Protein AF-A0A8R7R602-F1 (afdb_monomer)

Structure (mmCIF, N/CA/C/O backbone):
data_AF-A0A8R7R602-F1
#
_entry.id   AF-A0A8R7R602-F1
#
loop_
_atom_site.group_PDB
_atom_site.id
_atom_site.type_symbol
_atom_site.label_atom_id
_atom_site.label_alt_id
_atom_site.label_comp_id
_atom_site.label_asym_id
_atom_site.label_entity_id
_atom_site.label_seq_id
_atom_site.pdbx_PDB_ins_code
_atom_site.Cartn_x
_atom_site.Cartn_y
_atom_site.Cartn_z
_atom_site.occupancy
_atom_site.B_iso_or_equiv
_atom_site.auth_seq_id
_atom_site.auth_comp_id
_atom_site.auth_asym_id
_atom_site.auth_atom_id
_atom_site.pdbx_PDB_model_num
ATOM 1 N N . MET A 1 1 ? -20.256 4.634 14.018 1.00 42.00 1 MET A N 1
ATOM 2 C CA . MET A 1 1 ? -18.988 5.311 14.354 1.00 42.00 1 MET A CA 1
ATOM 3 C C . MET A 1 1 ? -18.480 5.964 13.076 1.00 42.00 1 MET A C 1
ATOM 5 O O . MET A 1 1 ? -18.057 5.253 12.177 1.00 42.00 1 MET A O 1
ATOM 9 N N . GLN A 1 2 ? -18.691 7.272 12.913 1.00 45.50 2 GLN A N 1
ATOM 10 C CA . GLN A 1 2 ? -18.385 7.977 11.662 1.00 45.50 2 GLN A CA 1
ATOM 11 C C . GLN A 1 2 ? -16.869 8.135 11.510 1.00 45.50 2 GLN A C 1
ATOM 13 O O . GLN A 1 2 ? -16.213 8.740 12.356 1.00 45.50 2 GLN A O 1
ATOM 18 N N . LEU A 1 3 ? -16.322 7.547 10.446 1.00 48.34 3 LEU A N 1
ATOM 19 C CA . LEU A 1 3 ? -14.985 7.848 9.957 1.00 48.34 3 LEU A CA 1
ATOM 20 C C . LEU A 1 3 ? -15.040 9.259 9.359 1.00 48.34 3 LEU A C 1
ATOM 22 O O . LEU A 1 3 ? -15.849 9.502 8.466 1.00 48.34 3 LEU A O 1
ATOM 26 N N . THR A 1 4 ? -14.254 10.194 9.886 1.00 49.72 4 THR A N 1
ATOM 27 C CA . THR A 1 4 ? -14.343 11.604 9.477 1.00 49.72 4 THR A CA 1
ATOM 28 C C . THR A 1 4 ? -13.625 11.881 8.158 1.00 49.72 4 THR A C 1
ATOM 30 O O . THR A 1 4 ? -14.085 12.724 7.400 1.00 49.72 4 THR A O 1
ATOM 33 N N . GLU A 1 5 ? -12.554 11.144 7.840 1.00 49.84 5 GLU A N 1
ATOM 34 C CA . GLU A 1 5 ? -11.850 11.280 6.561 1.00 49.84 5 GLU A CA 1
ATOM 35 C C . GLU A 1 5 ? -10.909 10.088 6.323 1.00 49.84 5 GLU A C 1
ATOM 37 O O . GLU A 1 5 ? -10.166 9.706 7.230 1.00 49.84 5 GLU A O 1
ATOM 42 N N . LEU A 1 6 ? -10.937 9.508 5.117 1.00 54.12 6 LEU A N 1
ATOM 43 C CA . LEU A 1 6 ? -9.894 8.615 4.605 1.00 54.12 6 LEU A CA 1
ATOM 44 C C . LEU A 1 6 ? -9.305 9.280 3.363 1.00 54.12 6 LEU A C 1
ATOM 46 O O . LEU A 1 6 ? -9.940 9.299 2.310 1.00 54.12 6 LEU A O 1
ATOM 50 N N . GLN A 1 7 ? -8.098 9.823 3.485 1.00 55.62 7 GLN A N 1
ATOM 51 C CA . GLN A 1 7 ? -7.361 10.359 2.343 1.00 55.62 7 GLN A CA 1
ATOM 52 C C . GLN A 1 7 ? -6.401 9.281 1.838 1.00 55.62 7 GLN A C 1
ATOM 54 O O . GLN A 1 7 ? -5.546 8.805 2.591 1.00 55.62 7 GLN A O 1
ATOM 59 N N . MET A 1 8 ? -6.557 8.888 0.571 1.00 55.22 8 MET A N 1
ATOM 60 C CA . MET A 1 8 ? -5.595 8.043 -0.132 1.00 55.22 8 MET A CA 1
ATOM 61 C C . MET A 1 8 ? -4.789 8.904 -1.094 1.00 55.22 8 MET A C 1
ATOM 63 O O . MET A 1 8 ? -5.298 9.332 -2.128 1.00 55.22 8 MET A O 1
ATOM 67 N N . ALA A 1 9 ? -3.526 9.154 -0.762 1.00 53.44 9 ALA A N 1
ATOM 68 C CA . ALA A 1 9 ? -2.608 9.813 -1.677 1.00 53.44 9 ALA A CA 1
ATOM 69 C C . ALA A 1 9 ? -1.922 8.753 -2.543 1.00 53.44 9 ALA A C 1
ATOM 71 O O . ALA A 1 9 ? -1.312 7.819 -2.020 1.00 53.44 9 ALA A O 1
ATOM 72 N N . LEU A 1 10 ? -2.024 8.905 -3.863 1.00 49.81 10 LEU A N 1
ATOM 73 C CA . LEU A 1 10 ? -1.139 8.240 -4.809 1.00 49.81 10 LEU A CA 1
ATOM 74 C C . LEU A 1 10 ? -0.056 9.245 -5.200 1.00 49.81 10 LEU A C 1
ATOM 76 O O . LEU A 1 10 ? -0.334 10.220 -5.898 1.00 49.81 10 LEU A O 1
ATOM 80 N N . VAL A 1 11 ? 1.182 9.008 -4.774 1.00 45.38 11 VAL A N 1
ATOM 81 C CA . VAL A 1 11 ? 2.326 9.765 -5.293 1.00 45.38 11 VAL A CA 1
ATOM 82 C C . VAL A 1 11 ? 2.814 9.038 -6.541 1.00 45.38 11 VAL A C 1
ATOM 84 O O . VAL A 1 11 ? 3.453 7.993 -6.450 1.00 45.38 11 VAL A O 1
ATOM 87 N N . PHE A 1 12 ? 2.463 9.561 -7.716 1.00 35.84 12 PHE A N 1
ATOM 88 C CA . PHE A 1 12 ? 2.902 9.025 -9.003 1.00 35.84 12 PHE A CA 1
ATOM 89 C C . PHE A 1 12 ? 3.669 10.097 -9.769 1.00 35.84 12 PHE A C 1
ATOM 91 O O . PHE A 1 12 ? 3.152 11.183 -10.027 1.00 35.84 12 PHE A O 1
ATOM 98 N N . LYS A 1 13 ? 4.906 9.790 -10.158 1.00 36.12 13 LYS A N 1
ATOM 99 C CA . LYS A 1 13 ? 5.670 10.600 -11.106 1.00 36.12 13 LYS A CA 1
ATOM 100 C C . LYS A 1 13 ? 5.906 9.752 -12.343 1.00 36.12 13 LYS A C 1
ATOM 102 O O . LYS A 1 13 ? 6.799 8.912 -12.345 1.00 36.12 13 LYS A O 1
ATOM 107 N N . ALA A 1 14 ? 5.106 9.957 -13.383 1.00 41.69 14 ALA A N 1
ATOM 108 C CA . ALA A 1 14 ? 5.404 9.375 -14.682 1.00 41.69 14 ALA A CA 1
ATOM 109 C C . ALA A 1 14 ? 5.020 10.305 -15.829 1.00 41.69 14 ALA A C 1
ATOM 111 O O . ALA A 1 14 ? 3.982 10.962 -15.800 1.00 41.69 14 ALA A O 1
ATOM 112 N N . HIS A 1 15 ? 5.875 10.315 -16.845 1.00 37.19 15 HIS A N 1
ATOM 113 C CA . HIS A 1 15 ? 5.635 10.925 -18.144 1.00 37.19 15 HIS A CA 1
ATOM 114 C C . HIS A 1 15 ? 5.452 9.786 -19.149 1.00 37.19 15 HIS A C 1
ATOM 116 O O . HIS A 1 15 ? 6.331 8.935 -19.257 1.00 37.19 15 HIS A O 1
ATOM 122 N N . PHE A 1 16 ? 4.338 9.764 -19.880 1.00 43.41 16 PHE A N 1
ATOM 123 C CA . PHE A 1 16 ? 4.082 8.774 -20.929 1.00 43.41 16 PHE A CA 1
ATOM 124 C C . PHE A 1 16 ? 3.621 9.465 -22.216 1.00 43.41 16 PHE A C 1
ATOM 126 O O . PHE A 1 16 ? 2.744 10.326 -22.170 1.00 43.41 16 PHE A O 1
ATOM 133 N N . SER A 1 17 ? 4.204 9.076 -23.356 1.00 38.06 17 SER A N 1
ATOM 134 C CA . SER A 1 17 ? 3.675 9.360 -24.696 1.00 38.06 17 SER A CA 1
ATOM 135 C C . SER A 1 17 ? 2.984 8.103 -25.249 1.00 38.06 17 SER A C 1
ATOM 137 O O . SER A 1 17 ? 3.329 6.973 -24.909 1.00 38.06 17 SER A O 1
ATOM 139 N N . SER A 1 18 ? 1.912 8.302 -26.009 1.00 40.19 18 SER A N 1
ATOM 140 C CA . SER A 1 18 ? 0.814 7.348 -26.208 1.00 40.19 18 SER A CA 1
ATOM 141 C C . SER A 1 18 ? 1.037 6.279 -27.290 1.00 40.19 18 SER A C 1
ATOM 143 O O . SER A 1 18 ? 1.344 6.621 -28.430 1.00 40.19 18 SER A O 1
ATOM 145 N N . SER A 1 19 ? 0.719 5.013 -26.973 1.00 40.88 19 SER A N 1
ATOM 146 C CA . SER A 1 19 ? 0.116 3.997 -27.870 1.00 40.88 19 SER A CA 1
ATOM 147 C C . SER A 1 19 ? -0.451 2.826 -27.040 1.00 40.88 19 SER A C 1
ATOM 149 O O . SER A 1 19 ? 0.282 2.139 -26.334 1.00 40.88 19 SER A O 1
ATOM 151 N N . PHE A 1 20 ? -1.769 2.605 -27.103 1.00 50.44 20 PHE A N 1
ATOM 152 C CA . PHE A 1 20 ? -2.576 1.910 -26.077 1.00 50.44 20 PHE A CA 1
ATOM 153 C C . PHE A 1 20 ? -2.318 0.393 -25.907 1.00 50.44 20 PHE A C 1
ATOM 155 O O . PHE A 1 20 ? -2.596 -0.151 -24.846 1.00 50.44 20 PHE A O 1
ATOM 162 N N . PHE A 1 21 ? -1.753 -0.293 -26.909 1.00 53.69 21 PHE A N 1
ATOM 163 C CA . PHE A 1 21 ? -1.470 -1.743 -26.852 1.00 53.69 21 PHE A CA 1
ATOM 164 C C . PHE A 1 21 ? -0.002 -2.089 -26.555 1.00 53.69 21 PHE A C 1
ATOM 166 O O . PHE A 1 21 ? 0.324 -3.242 -26.294 1.00 53.69 21 PHE A O 1
ATOM 173 N N . SER A 1 22 ? 0.877 -1.085 -26.551 1.00 62.84 22 SER A N 1
ATOM 174 C CA . SER A 1 22 ? 2.302 -1.209 -26.219 1.00 62.84 22 SER A CA 1
ATOM 175 C C . SER A 1 22 ? 2.684 -0.256 -25.079 1.00 62.84 22 SER A C 1
ATOM 177 O O . SER A 1 22 ? 3.826 0.188 -24.993 1.00 62.84 22 SER A O 1
ATOM 179 N N . ALA A 1 23 ? 1.729 0.081 -24.209 1.00 74.06 23 ALA A N 1
ATOM 180 C CA . ALA A 1 23 ? 1.924 1.055 -23.133 1.00 74.06 23 ALA A CA 1
ATOM 181 C C . ALA A 1 23 ? 2.855 0.556 -22.009 1.00 74.06 23 ALA A C 1
ATOM 183 O O . ALA A 1 23 ? 3.247 1.331 -21.138 1.00 74.06 23 ALA A O 1
ATOM 184 N N . GLY A 1 24 ? 3.208 -0.731 -22.040 1.00 83.62 24 GLY A N 1
ATOM 185 C CA . GLY A 1 24 ? 3.969 -1.396 -20.997 1.00 83.62 24 GLY A CA 1
ATOM 186 C C . GLY A 1 24 ? 3.104 -1.831 -19.815 1.00 83.62 24 GLY A C 1
ATOM 187 O O . GLY A 1 24 ? 1.892 -1.617 -19.790 1.00 83.62 24 GLY A O 1
ATOM 188 N N . SER A 1 25 ? 3.725 -2.488 -18.841 1.00 87.06 25 SER A N 1
ATOM 189 C CA . SER A 1 25 ? 3.057 -2.943 -17.620 1.00 87.06 25 SER A CA 1
ATOM 190 C C . SER A 1 25 ? 3.847 -2.550 -16.375 1.00 87.06 25 SER A C 1
ATOM 192 O O . SER A 1 25 ? 5.073 -2.430 -16.394 1.00 87.06 25 SER A O 1
ATOM 194 N N . ILE A 1 26 ? 3.117 -2.325 -15.282 1.00 91.94 26 ILE A N 1
ATOM 195 C CA . ILE A 1 26 ? 3.688 -2.111 -13.955 1.00 91.94 26 ILE A CA 1
ATOM 196 C C . ILE A 1 26 ? 3.033 -3.108 -13.003 1.00 91.94 26 ILE A C 1
ATOM 198 O O . ILE A 1 26 ? 1.843 -3.013 -12.706 1.00 91.94 26 ILE A O 1
ATOM 202 N N . GLY A 1 27 ? 3.810 -4.064 -12.512 1.00 91.19 27 GLY A N 1
ATOM 203 C CA . GLY A 1 27 ? 3.392 -5.004 -11.486 1.00 91.19 27 GLY A CA 1
ATOM 204 C C . GLY A 1 27 ? 3.655 -4.465 -10.084 1.00 91.19 27 GLY A C 1
ATOM 205 O O . GLY A 1 27 ? 4.755 -4.010 -9.744 1.00 91.19 27 GLY A O 1
ATOM 206 N N . ARG A 1 28 ? 2.624 -4.572 -9.248 1.00 91.62 28 ARG A N 1
ATOM 207 C CA . ARG A 1 28 ? 2.681 -4.317 -7.810 1.00 91.62 28 ARG A CA 1
ATOM 208 C C . ARG A 1 28 ? 2.959 -5.630 -7.079 1.00 91.62 28 ARG A C 1
ATOM 210 O O . ARG A 1 28 ? 2.362 -6.656 -7.395 1.00 91.62 28 ARG A O 1
ATOM 217 N N . SER A 1 29 ? 3.867 -5.600 -6.112 1.00 91.69 29 SER A N 1
ATOM 218 C CA . SER A 1 29 ? 4.122 -6.727 -5.215 1.00 91.69 29 SER A CA 1
ATOM 219 C C . SER A 1 29 ? 2.905 -6.983 -4.321 1.00 91.69 29 SER A C 1
ATOM 221 O O . SER A 1 29 ? 2.195 -6.043 -3.956 1.00 91.69 29 SER A O 1
ATOM 223 N N . TYR A 1 30 ? 2.710 -8.229 -3.877 1.00 92.19 30 TYR A N 1
ATOM 224 C CA . TYR A 1 30 ? 1.712 -8.565 -2.849 1.00 92.19 30 TYR A CA 1
ATOM 225 C C . TYR A 1 30 ? 1.940 -7.788 -1.539 1.00 92.19 30 TYR A C 1
ATOM 227 O O . TYR A 1 30 ? 1.013 -7.590 -0.760 1.00 92.19 30 TYR A O 1
ATOM 235 N N . ARG A 1 31 ? 3.171 -7.300 -1.324 1.00 93.69 31 ARG A N 1
ATOM 236 C CA . ARG A 1 31 ? 3.558 -6.440 -0.198 1.00 93.69 31 ARG A CA 1
ATOM 237 C C . ARG A 1 31 ? 3.186 -4.970 -0.381 1.00 93.69 31 ARG A C 1
ATOM 239 O O . ARG A 1 31 ? 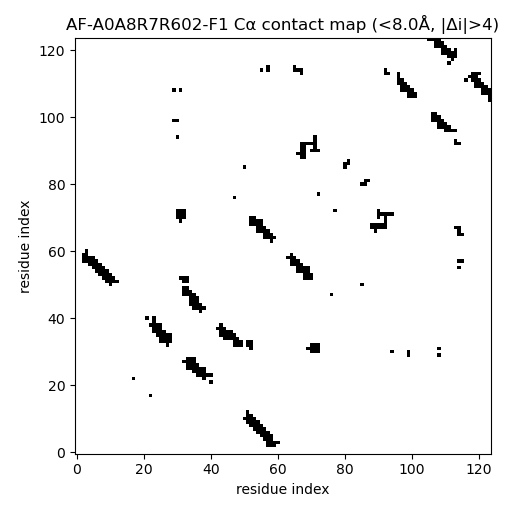3.438 -4.189 0.522 1.00 93.69 31 ARG A O 1
ATOM 246 N N . GLY A 1 32 ? 2.620 -4.575 -1.520 1.00 92.06 32 GLY A N 1
ATOM 247 C CA . GLY A 1 32 ? 2.030 -3.251 -1.721 1.00 92.06 32 GLY A CA 1
ATOM 248 C C . GLY A 1 32 ? 2.892 -2.207 -2.441 1.00 92.06 32 GLY A C 1
ATOM 249 O O . GLY A 1 32 ? 2.337 -1.182 -2.830 1.00 92.06 32 GLY A O 1
ATOM 250 N N . TYR A 1 33 ? 4.179 -2.455 -2.699 1.00 92.12 33 TYR A N 1
ATOM 251 C CA . TYR A 1 33 ? 5.046 -1.554 -3.479 1.00 92.12 33 TYR A CA 1
ATOM 252 C C . TYR A 1 33 ? 5.133 -1.954 -4.964 1.00 92.12 33 TYR A C 1
ATOM 254 O O . TYR A 1 33 ? 4.969 -3.122 -5.318 1.00 92.12 33 TYR A O 1
ATOM 262 N N . PHE A 1 34 ? 5.408 -0.989 -5.845 1.00 92.38 34 PHE A N 1
ATOM 263 C CA . PHE A 1 34 ? 5.605 -1.226 -7.283 1.00 92.38 34 PHE A CA 1
ATOM 264 C C . PHE A 1 34 ? 7.032 -1.715 -7.554 1.00 92.38 34 PHE A C 1
ATOM 266 O O . PHE A 1 34 ? 7.983 -1.102 -7.064 1.00 92.38 34 PHE A O 1
ATOM 273 N N . GLN A 1 35 ? 7.182 -2.811 -8.307 1.00 92.19 35 GLN A N 1
ATOM 274 C CA . GLN A 1 35 ? 8.482 -3.466 -8.512 1.00 92.19 35 GLN A CA 1
ATOM 275 C C . GLN A 1 35 ? 8.726 -3.975 -9.934 1.00 92.19 35 GLN A C 1
ATOM 277 O O . GLN A 1 35 ? 9.871 -3.972 -10.363 1.00 92.19 35 GLN A O 1
ATOM 282 N N . HIS A 1 36 ? 7.696 -4.416 -10.657 1.00 92.00 36 HIS A N 1
ATOM 283 C CA . HIS A 1 36 ? 7.874 -5.061 -11.961 1.00 92.00 36 HIS A CA 1
ATOM 284 C C . HIS A 1 36 ? 7.557 -4.080 -13.084 1.00 92.00 36 HIS A C 1
ATOM 286 O O . HIS A 1 36 ? 6.394 -3.922 -13.443 1.00 92.00 36 HIS A O 1
ATOM 292 N N . PHE A 1 37 ? 8.560 -3.403 -13.630 1.00 91.62 37 PHE A N 1
ATOM 293 C CA . PHE A 1 37 ? 8.369 -2.407 -14.680 1.00 91.62 37 PHE A CA 1
ATOM 294 C C . PHE A 1 37 ? 8.764 -2.996 -16.034 1.00 91.62 37 PHE A C 1
ATOM 296 O O . PHE A 1 37 ? 9.933 -3.270 -16.295 1.00 91.62 37 PHE A O 1
ATOM 303 N N . GLN A 1 38 ? 7.780 -3.160 -16.913 1.00 89.94 38 GLN A N 1
ATOM 304 C CA . GLN A 1 38 ? 7.966 -3.526 -18.316 1.00 89.94 38 GLN A CA 1
ATOM 305 C C . GLN A 1 38 ? 7.421 -2.392 -19.186 1.00 89.94 38 GLN A C 1
ATOM 307 O O . GLN A 1 38 ? 6.450 -2.551 -19.922 1.00 89.94 38 GLN A O 1
ATOM 312 N N . ILE A 1 39 ? 8.005 -1.206 -19.025 1.00 87.69 39 ILE A N 1
ATOM 313 C CA . ILE A 1 39 ? 7.573 0.009 -19.726 1.00 87.69 39 ILE A CA 1
ATOM 314 C C . ILE A 1 39 ? 8.098 0.039 -21.160 1.00 87.69 39 ILE A C 1
ATOM 316 O O . ILE A 1 39 ? 7.361 0.353 -22.092 1.00 87.69 39 ILE A O 1
ATOM 320 N N . PHE A 1 40 ? 9.367 -0.322 -21.340 1.00 83.50 40 PHE A N 1
ATOM 321 C CA . PHE A 1 40 ? 9.998 -0.376 -22.649 1.00 83.50 40 PHE A CA 1
ATOM 322 C C . PHE A 1 40 ? 10.007 -1.812 -23.183 1.00 83.50 40 PHE A C 1
ATOM 324 O O . PHE A 1 40 ? 10.316 -2.744 -22.435 1.00 83.50 40 PHE A O 1
ATOM 331 N N . PRO A 1 41 ? 9.721 -2.026 -24.479 1.00 81.19 41 PRO A N 1
ATOM 332 C CA . PRO A 1 41 ? 9.797 -3.351 -25.078 1.00 81.19 41 PRO A CA 1
ATOM 333 C C . PRO A 1 41 ? 11.168 -3.995 -24.849 1.00 81.19 41 PRO A C 1
ATOM 335 O O . PRO A 1 41 ? 12.199 -3.355 -25.052 1.00 81.19 41 PRO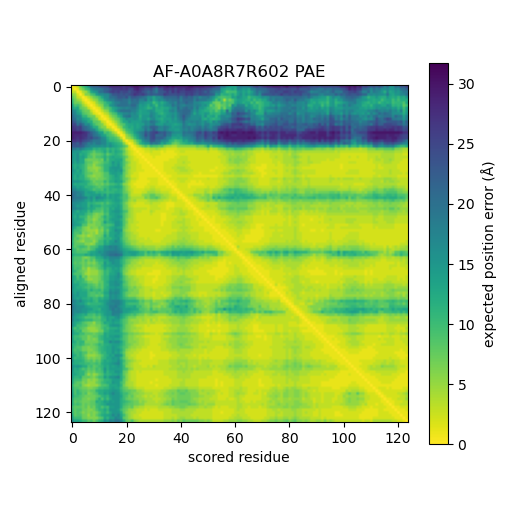 A O 1
ATOM 338 N N . ARG A 1 42 ? 11.172 -5.282 -24.481 1.00 82.56 42 ARG A N 1
ATOM 339 C CA . ARG A 1 42 ? 12.370 -6.097 -24.183 1.00 82.56 42 ARG A CA 1
ATOM 340 C C . ARG A 1 42 ? 13.153 -5.701 -22.925 1.00 82.56 42 ARG A C 1
ATOM 342 O O . ARG A 1 42 ? 14.124 -6.384 -22.616 1.00 82.56 42 ARG A O 1
ATOM 349 N N . MET A 1 43 ? 12.740 -4.668 -22.191 1.00 84.75 43 MET A N 1
ATOM 350 C CA . MET A 1 43 ? 13.328 -4.332 -20.894 1.00 84.75 43 MET A CA 1
ATOM 351 C C . MET A 1 43 ? 12.374 -4.722 -19.767 1.00 84.75 43 MET A C 1
ATOM 353 O O . MET A 1 43 ? 11.188 -4.396 -19.798 1.00 84.75 43 MET A O 1
ATOM 357 N N . PHE A 1 44 ? 12.910 -5.430 -18.779 1.00 88.50 44 PHE A N 1
ATOM 358 C CA . PHE A 1 44 ? 12.215 -5.784 -17.551 1.00 88.50 44 PHE A CA 1
ATOM 359 C C . PHE A 1 44 ? 13.069 -5.329 -16.372 1.00 88.50 44 PHE A C 1
ATOM 361 O O . PHE A 1 44 ? 14.197 -5.791 -16.201 1.00 88.50 44 PHE A O 1
ATOM 368 N N . GLU A 1 45 ? 12.535 -4.407 -15.581 1.00 91.00 45 GLU A N 1
ATOM 369 C CA . GLU A 1 45 ? 13.187 -3.893 -14.383 1.00 91.00 45 GLU A CA 1
ATOM 370 C C . GLU A 1 45 ? 12.440 -4.398 -13.147 1.00 91.00 45 GLU A C 1
ATOM 372 O O . GLU A 1 45 ? 11.270 -4.081 -12.947 1.00 91.00 45 GLU A O 1
ATOM 377 N N . GLU A 1 46 ? 13.127 -5.170 -12.302 1.00 89.56 46 GLU A N 1
ATOM 378 C CA . GLU A 1 46 ? 12.586 -5.740 -11.054 1.00 89.56 46 GLU A CA 1
ATOM 379 C C . GLU A 1 46 ? 12.951 -4.895 -9.817 1.00 89.56 46 GLU A C 1
ATOM 381 O O . GLU A 1 46 ? 13.043 -5.377 -8.682 1.00 89.56 46 GLU A O 1
ATOM 386 N N . LYS A 1 47 ? 13.234 -3.607 -10.018 1.00 89.25 47 LYS A N 1
ATOM 387 C CA . LYS A 1 47 ? 13.671 -2.733 -8.932 1.00 89.25 47 LYS A CA 1
ATOM 388 C C . LYS A 1 47 ? 12.464 -2.049 -8.284 1.00 89.25 47 LYS A C 1
ATOM 390 O O . LYS A 1 47 ? 11.725 -1.346 -8.973 1.00 89.25 47 LYS A O 1
ATOM 395 N N . PRO A 1 48 ? 12.271 -2.173 -6.958 1.00 90.06 48 PRO A N 1
ATOM 396 C CA . PRO A 1 48 ? 11.189 -1.477 -6.282 1.00 90.06 48 PRO A CA 1
ATOM 397 C C . PRO A 1 48 ? 11.396 0.041 -6.323 1.00 90.06 48 PRO A C 1
ATOM 399 O O . PRO A 1 48 ? 12.457 0.546 -5.947 1.00 90.06 48 PRO A O 1
ATOM 402 N N . ILE A 1 49 ? 10.359 0.775 -6.731 1.00 90.12 49 ILE A N 1
ATOM 403 C CA . ILE A 1 49 ? 10.324 2.242 -6.651 1.00 90.12 49 ILE A CA 1
ATOM 404 C C . ILE A 1 49 ? 9.511 2.617 -5.417 1.00 90.12 49 ILE A C 1
ATOM 406 O O . ILE A 1 49 ? 8.293 2.779 -5.474 1.00 90.12 49 ILE A O 1
ATOM 410 N N . LEU A 1 50 ? 10.195 2.741 -4.278 1.00 90.56 50 LEU A N 1
ATOM 411 C CA . LEU A 1 50 ? 9.536 2.975 -2.993 1.00 90.56 50 LEU A CA 1
ATOM 412 C C . LEU A 1 50 ? 8.833 4.330 -2.892 1.00 90.56 50 LEU A C 1
ATOM 414 O O . LEU A 1 50 ? 7.936 4.455 -2.075 1.00 90.56 50 LEU A O 1
ATOM 418 N N . ALA A 1 51 ? 9.165 5.312 -3.728 1.00 90.12 51 ALA A N 1
ATOM 419 C CA . ALA A 1 51 ? 8.437 6.580 -3.759 1.00 90.12 51 ALA A CA 1
ATOM 420 C C . ALA A 1 51 ? 7.001 6.442 -4.307 1.00 90.12 51 ALA A C 1
ATOM 422 O O . ALA A 1 51 ? 6.152 7.276 -4.005 1.00 90.12 51 ALA A O 1
ATOM 423 N N . ASN A 1 52 ? 6.713 5.388 -5.078 1.00 91.12 52 ASN A N 1
ATOM 424 C CA . ASN A 1 52 ? 5.376 5.130 -5.601 1.00 91.12 52 ASN A CA 1
ATOM 425 C C . ASN A 1 52 ? 4.601 4.317 -4.564 1.00 91.12 52 ASN A C 1
ATOM 427 O O . ASN A 1 52 ? 4.846 3.121 -4.413 1.00 91.12 52 ASN A O 1
ATOM 431 N N . GLN A 1 53 ? 3.684 4.950 -3.836 1.00 91.94 53 GLN A N 1
ATOM 432 C CA . GLN A 1 53 ? 2.889 4.284 -2.803 1.00 91.94 53 GLN A CA 1
ATOM 433 C C . GLN A 1 53 ? 1.462 4.807 -2.760 1.00 91.94 53 GLN A C 1
ATOM 435 O O . GLN A 1 53 ? 1.177 5.927 -3.185 1.00 91.94 53 GLN A O 1
ATOM 440 N N . PHE A 1 54 ? 0.602 3.986 -2.167 1.00 92.50 54 PHE A N 1
ATOM 441 C CA . PHE A 1 54 ? -0.617 4.457 -1.531 1.00 92.50 54 PHE A CA 1
ATOM 442 C C . PHE A 1 54 ? -0.350 4.646 -0.040 1.00 92.50 54 PHE A C 1
ATOM 444 O O . PHE A 1 54 ? 0.321 3.818 0.578 1.00 92.50 54 PHE A O 1
ATOM 451 N N . SER A 1 55 ? -0.909 5.694 0.550 1.00 92.50 55 SER A N 1
ATOM 452 C CA . SER A 1 55 ? -0.930 5.895 2.000 1.00 92.50 55 SER A CA 1
ATOM 453 C C . SER A 1 55 ? -2.356 6.102 2.479 1.00 92.50 55 SER A C 1
ATOM 455 O O . SER A 1 55 ? -3.164 6.671 1.750 1.00 92.50 55 SER A O 1
ATOM 457 N N . ALA A 1 56 ? -2.653 5.683 3.703 1.00 91.81 56 ALA A N 1
ATOM 458 C CA . ALA A 1 56 ? -3.915 5.975 4.364 1.00 91.81 56 ALA A CA 1
ATOM 459 C C . ALA A 1 56 ? -3.674 6.943 5.519 1.00 91.81 56 ALA A C 1
ATOM 461 O O . ALA A 1 56 ? -2.751 6.744 6.309 1.00 91.81 56 ALA A O 1
ATOM 462 N N . PHE A 1 57 ? -4.525 7.959 5.624 1.00 91.94 57 PHE A N 1
ATOM 463 C CA . PHE A 1 57 ? -4.652 8.795 6.810 1.00 91.94 57 PHE A CA 1
ATOM 464 C C . PHE A 1 57 ? -6.058 8.652 7.378 1.00 91.94 57 PHE A C 1
ATOM 466 O O . PHE A 1 57 ? -7.036 8.747 6.637 1.00 91.94 57 PHE A O 1
ATOM 473 N N . VAL A 1 58 ? -6.143 8.419 8.682 1.00 90.50 58 VAL A N 1
ATOM 474 C CA . VAL A 1 58 ? -7.388 8.206 9.417 1.00 90.50 58 VAL A CA 1
ATOM 475 C C . VAL A 1 58 ? -7.415 9.200 10.561 1.00 90.50 58 VAL A C 1
ATOM 477 O O . VAL A 1 58 ? -6.532 9.184 11.415 1.00 90.50 58 VAL A O 1
ATOM 480 N N . SER A 1 59 ? -8.439 10.046 10.597 1.00 91.50 59 SER A N 1
ATOM 481 C CA . SER A 1 59 ? -8.678 10.980 11.698 1.00 91.50 59 SER A CA 1
ATOM 482 C C . SER A 1 59 ? -9.957 10.606 12.435 1.00 91.50 59 SER A C 1
ATOM 484 O O . SER A 1 59 ? -10.985 10.345 11.800 1.00 91.50 59 SER A O 1
ATOM 486 N N . ARG A 1 60 ? -9.904 10.575 13.771 1.00 88.19 60 ARG A N 1
ATOM 487 C CA . ARG A 1 60 ?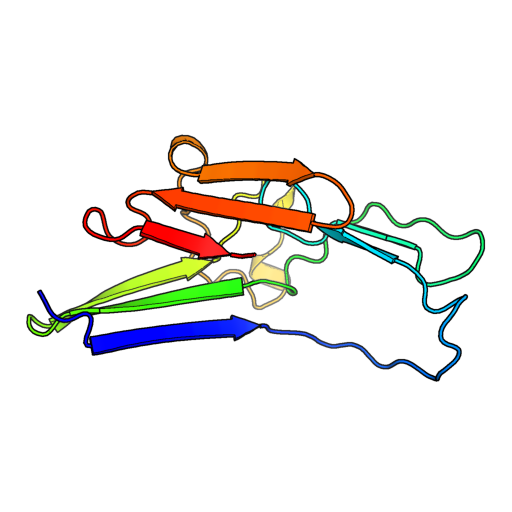 -11.047 10.303 14.648 1.00 88.19 60 ARG A CA 1
ATOM 488 C C . ARG A 1 60 ? -11.476 11.570 15.399 1.00 88.19 60 ARG A C 1
ATOM 490 O O . ARG A 1 60 ? -10.616 12.347 15.809 1.00 88.19 60 ARG A O 1
ATOM 497 N N . PRO A 1 61 ? -12.777 11.729 15.714 1.00 86.25 61 PRO A N 1
ATOM 498 C CA . PRO A 1 61 ? -13.288 12.891 16.454 1.00 86.25 61 PRO A CA 1
ATOM 499 C C . PRO A 1 61 ? -12.624 13.151 17.820 1.00 86.25 61 PRO A C 1
ATOM 501 O O . PRO A 1 61 ? -12.628 14.277 18.297 1.00 86.25 61 PRO A O 1
ATOM 504 N N . GLY A 1 62 ? -12.019 12.134 18.446 1.00 85.38 62 GLY A N 1
ATOM 505 C CA . GLY A 1 62 ? -11.281 12.257 19.712 1.00 85.38 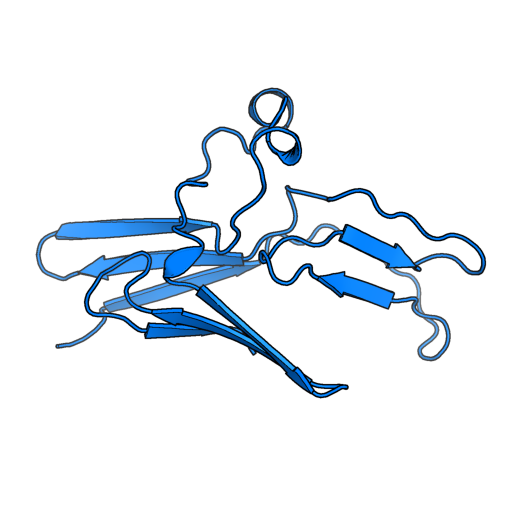62 GLY A CA 1
ATOM 506 C C . GLY A 1 62 ? -9.834 12.750 19.579 1.00 85.38 62 GLY A C 1
ATOM 507 O O . GLY A 1 62 ? -9.040 12.517 20.487 1.00 85.38 62 GLY A O 1
ATOM 508 N N . GLY A 1 63 ? -9.453 13.332 18.437 1.00 85.50 63 GLY A N 1
ATOM 509 C CA . GLY A 1 63 ? -8.107 13.862 18.179 1.00 85.50 63 GLY A CA 1
ATOM 510 C C . GLY A 1 63 ? -7.038 12.805 17.879 1.00 85.50 63 GLY A C 1
ATOM 511 O O . GLY A 1 63 ? -5.899 13.154 17.586 1.00 85.50 63 GLY A O 1
ATOM 512 N N . LYS A 1 64 ? -7.386 11.513 17.920 1.00 89.94 64 LYS A N 1
ATOM 513 C CA . LYS A 1 64 ? -6.494 10.433 17.486 1.00 89.94 64 LYS A CA 1
ATOM 514 C C . LYS A 1 64 ? -6.438 10.404 15.963 1.00 89.94 64 LYS A C 1
ATOM 516 O O . LYS A 1 64 ? -7.476 10.284 15.310 1.00 89.94 64 LYS A O 1
ATOM 521 N N . SER A 1 65 ? -5.233 10.464 15.419 1.00 91.50 65 SER A N 1
ATOM 522 C CA . SER A 1 65 ? -4.979 10.271 14.000 1.00 91.50 65 SER A CA 1
ATOM 523 C C . SER A 1 65 ? -3.927 9.194 13.779 1.00 91.50 65 SER A C 1
ATOM 525 O O . SER A 1 65 ? -3.038 8.981 14.604 1.00 91.50 65 SER A O 1
ATOM 527 N N . TYR A 1 66 ? -4.054 8.507 12.653 1.00 91.50 66 TYR A N 1
ATOM 528 C CA . TYR A 1 66 ? -3.148 7.457 12.225 1.00 91.50 66 TYR A CA 1
ATOM 529 C C . TYR A 1 66 ? -2.787 7.693 10.765 1.00 91.50 66 TYR A C 1
ATOM 531 O O . TYR A 1 66 ? -3.648 8.050 9.959 1.00 91.50 66 TYR A O 1
ATOM 539 N N . SER A 1 67 ? -1.528 7.476 10.410 1.00 91.31 67 SER A N 1
ATOM 540 C CA . SER A 1 67 ? -1.079 7.442 9.024 1.00 91.31 67 SER A CA 1
ATOM 541 C C . SER A 1 67 ? -0.264 6.185 8.800 1.00 91.31 67 SER A C 1
ATOM 543 O O . SER A 1 67 ? 0.418 5.728 9.705 1.00 91.31 67 SER A O 1
ATOM 545 N N . THR A 1 68 ? -0.340 5.600 7.611 1.00 93.44 68 THR A N 1
ATOM 546 C CA . THR A 1 68 ? 0.590 4.539 7.225 1.00 93.44 68 THR A CA 1
ATOM 547 C C . THR A 1 68 ? 0.725 4.470 5.716 1.00 93.44 68 THR A C 1
ATOM 549 O O . THR A 1 68 ? -0.221 4.755 4.971 1.00 93.44 68 THR A O 1
ATOM 552 N N . VAL A 1 69 ? 1.906 4.084 5.253 1.00 94.56 69 VAL A N 1
ATOM 553 C CA . VAL A 1 69 ? 2.116 3.651 3.879 1.00 94.56 69 VAL A CA 1
ATOM 554 C C . VAL A 1 69 ? 1.523 2.251 3.739 1.00 94.56 69 VAL A C 1
ATOM 556 O O . VAL A 1 69 ? 1.839 1.348 4.507 1.00 94.56 69 VAL A O 1
ATOM 559 N N . LEU A 1 70 ? 0.675 2.040 2.733 1.00 94.38 70 LEU A N 1
ATOM 560 C CA . LEU A 1 70 ? -0.020 0.774 2.479 1.00 94.38 70 LEU A CA 1
ATOM 561 C C . LEU A 1 70 ? 0.891 -0.252 1.778 1.00 94.38 70 LEU A C 1
ATOM 563 O O . LEU A 1 70 ? 0.541 -0.847 0.749 1.00 94.38 70 LEU A O 1
ATOM 567 N N . SER A 1 71 ? 2.082 -0.433 2.344 1.00 93.56 71 SER A N 1
ATOM 568 C CA . SER A 1 71 ? 3.148 -1.294 1.864 1.00 93.56 71 SER A CA 1
ATOM 569 C C . SER A 1 71 ? 3.992 -1.816 3.026 1.00 93.56 71 SER A C 1
ATOM 571 O O . SER A 1 71 ? 4.296 -1.072 3.954 1.00 93.56 71 SER A O 1
ATOM 573 N N . ALA A 1 72 ? 4.414 -3.080 2.951 1.00 94.19 72 ALA A N 1
ATOM 574 C CA . ALA A 1 72 ? 5.284 -3.731 3.934 1.00 94.19 72 ALA A CA 1
ATOM 575 C C . ALA A 1 72 ? 6.586 -4.253 3.281 1.00 94.19 72 ALA A C 1
ATOM 577 O O . ALA A 1 72 ? 6.764 -5.473 3.113 1.00 94.19 72 ALA A O 1
ATOM 578 N N . PRO A 1 73 ? 7.505 -3.358 2.855 1.00 92.88 73 PRO A N 1
ATOM 579 C CA . PRO A 1 73 ? 8.788 -3.761 2.293 1.00 92.88 73 PRO A CA 1
ATOM 580 C C . PRO A 1 73 ? 9.654 -4.473 3.335 1.00 92.88 73 PRO A C 1
ATOM 582 O O . PRO A 1 73 ? 9.579 -4.202 4.532 1.00 92.88 73 PRO A O 1
ATOM 585 N N . LYS A 1 74 ? 10.510 -5.384 2.874 1.00 91.62 74 LYS A N 1
ATOM 586 C CA . LYS A 1 74 ? 11.505 -6.023 3.739 1.00 91.62 74 LYS A CA 1
ATOM 587 C C . LYS A 1 74 ? 12.607 -5.024 4.128 1.00 91.62 74 LYS A C 1
ATOM 589 O O . LYS A 1 74 ? 12.842 -4.034 3.436 1.00 91.62 74 LYS A O 1
ATOM 594 N N . ALA A 1 75 ? 13.315 -5.308 5.222 1.00 88.75 75 ALA A N 1
ATOM 595 C CA . ALA A 1 75 ? 14.348 -4.421 5.764 1.00 88.75 75 ALA A CA 1
ATOM 596 C C . ALA A 1 75 ? 15.502 -4.133 4.783 1.00 88.75 75 ALA A C 1
ATOM 598 O O . ALA A 1 75 ? 16.075 -3.049 4.805 1.00 88.75 75 ALA A O 1
ATOM 599 N N . ASP A 1 76 ? 15.840 -5.083 3.910 1.00 89.25 76 ASP A N 1
ATOM 600 C CA . ASP A 1 76 ? 16.821 -4.914 2.836 1.00 89.25 76 ASP A CA 1
ATOM 601 C C . ASP A 1 76 ? 16.360 -3.909 1.774 1.00 89.25 76 ASP A C 1
ATOM 603 O O . ASP A 1 76 ? 17.164 -3.090 1.333 1.00 89.25 76 ASP A O 1
ATOM 607 N N . VAL A 1 77 ? 15.070 -3.919 1.428 1.00 87.88 77 VAL A N 1
ATOM 608 C CA . VAL A 1 77 ? 14.463 -2.983 0.470 1.00 87.88 77 VAL A CA 1
ATOM 609 C C . VAL A 1 77 ? 14.397 -1.561 1.042 1.00 87.88 77 VAL A C 1
ATOM 611 O O . VAL A 1 77 ? 14.541 -0.594 0.300 1.00 87.88 77 VAL A O 1
ATOM 614 N N . LEU A 1 78 ? 14.244 -1.422 2.363 1.00 88.62 78 LEU A N 1
ATOM 615 C CA . LEU A 1 78 ? 14.243 -0.127 3.058 1.00 88.62 78 LEU A CA 1
ATOM 616 C C . LEU A 1 78 ? 15.650 0.469 3.269 1.00 88.62 78 LEU A C 1
ATOM 618 O O . LEU A 1 78 ? 15.779 1.582 3.785 1.00 88.62 78 LEU A O 1
ATOM 622 N N . LYS A 1 79 ? 16.731 -0.221 2.882 1.00 87.50 79 LYS A N 1
ATOM 623 C CA . LYS A 1 79 ? 18.088 0.322 3.039 1.00 87.50 79 LYS A CA 1
ATOM 624 C C . LYS A 1 79 ? 18.260 1.588 2.197 1.00 87.50 79 LYS A C 1
ATOM 626 O O . LYS A 1 79 ? 18.191 1.555 0.973 1.00 87.50 79 LYS A O 1
ATOM 631 N N . GLY A 1 80 ? 18.555 2.703 2.864 1.00 79.31 80 GLY A N 1
ATOM 632 C CA . GLY A 1 80 ? 18.835 3.980 2.208 1.00 79.31 80 GLY A CA 1
ATOM 633 C C . GLY A 1 80 ? 17.605 4.827 1.875 1.00 79.31 80 GLY A C 1
ATOM 634 O O . GLY A 1 80 ? 17.768 5.831 1.180 1.00 79.31 80 GLY A O 1
ATOM 635 N N . ILE A 1 81 ? 16.412 4.491 2.388 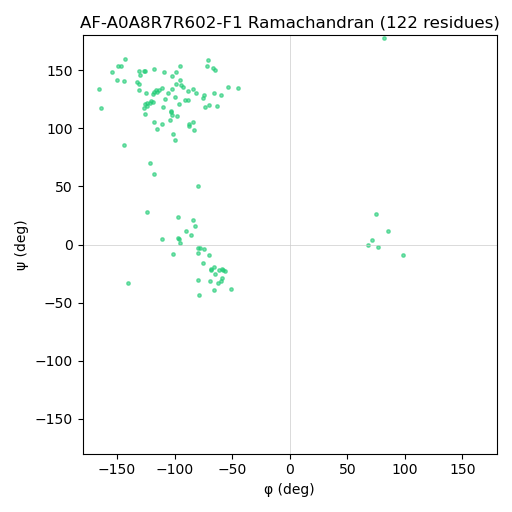1.00 85.38 81 ILE A N 1
ATOM 636 C CA . ILE A 1 81 ? 15.198 5.315 2.201 1.00 85.38 81 ILE A CA 1
ATOM 637 C C . ILE A 1 81 ? 15.359 6.741 2.739 1.00 85.38 81 ILE A C 1
ATOM 639 O O . ILE A 1 81 ? 14.778 7.676 2.187 1.00 85.38 81 ILE A O 1
ATOM 643 N N . ASP A 1 82 ? 16.201 6.925 3.759 1.00 81.00 82 ASP A N 1
ATOM 644 C CA . ASP A 1 82 ? 16.479 8.232 4.361 1.00 81.00 82 ASP A CA 1
ATOM 645 C C . ASP A 1 82 ? 17.122 9.189 3.355 1.00 81.00 82 ASP A C 1
ATOM 647 O O . ASP A 1 82 ? 16.836 10.384 3.345 1.00 81.00 82 ASP A O 1
ATOM 651 N N . LYS A 1 83 ? 17.933 8.654 2.432 1.00 77.44 83 LYS A N 1
ATOM 652 C CA . LYS A 1 83 ? 18.565 9.431 1.357 1.00 77.44 83 LYS A CA 1
ATOM 653 C C . LYS A 1 83 ? 17.585 9.798 0.239 1.00 77.44 83 LYS A C 1
ATOM 655 O O 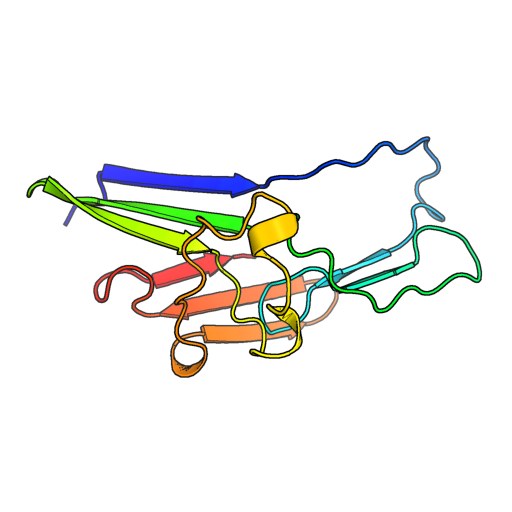. LYS A 1 83 ? 17.889 10.668 -0.568 1.00 77.44 83 LYS A O 1
ATOM 660 N N . ALA A 1 84 ? 16.432 9.133 0.177 1.00 77.38 84 ALA A N 1
ATOM 661 C CA . ALA A 1 84 ? 15.431 9.299 -0.874 1.00 77.38 84 ALA A CA 1
ATOM 662 C C . ALA A 1 84 ? 14.299 10.275 -0.496 1.00 77.38 84 ALA A C 1
ATOM 664 O O . ALA A 1 84 ? 13.343 10.413 -1.255 1.00 77.38 84 ALA A O 1
ATOM 665 N N . GLY A 1 85 ? 14.368 10.935 0.670 1.00 85.19 85 GLY A N 1
ATOM 666 C CA . GLY A 1 85 ? 13.351 11.900 1.119 1.00 85.19 85 GLY A CA 1
ATOM 667 C C . GLY A 1 85 ? 12.012 11.279 1.543 1.00 85.19 85 GLY A C 1
ATOM 668 O O . GLY A 1 85 ? 11.086 12.004 1.890 1.00 85.19 85 GLY A O 1
ATOM 669 N N . ILE A 1 86 ? 11.919 9.946 1.544 1.00 88.75 86 ILE A N 1
ATOM 670 C CA . ILE A 1 86 ? 10.736 9.166 1.947 1.00 88.75 86 ILE A CA 1
ATOM 671 C C . ILE A 1 86 ? 10.963 8.390 3.255 1.00 88.75 86 ILE A C 1
ATOM 673 O O . ILE A 1 86 ? 10.103 7.625 3.685 1.00 88.75 86 ILE A O 1
ATOM 677 N N . GLY A 1 87 ? 12.119 8.577 3.903 1.00 88.25 87 GLY A N 1
ATOM 678 C CA . GLY A 1 87 ? 12.440 7.942 5.187 1.00 88.25 87 GLY A CA 1
ATOM 679 C C . GLY A 1 87 ? 11.545 8.394 6.344 1.00 88.25 87 GLY A C 1
ATOM 680 O O . GLY A 1 87 ? 11.323 7.635 7.279 1.00 88.25 87 GLY A O 1
ATOM 681 N N . SER A 1 88 ? 10.965 9.596 6.255 1.00 90.81 88 SER A N 1
ATOM 682 C CA . SER A 1 88 ? 10.025 10.127 7.251 1.00 90.81 88 SER A CA 1
ATOM 683 C C . SER A 1 88 ? 8.600 9.580 7.124 1.00 90.81 88 SER A C 1
ATOM 685 O O . SER A 1 88 ? 7.762 9.882 7.973 1.00 90.81 88 SER A O 1
ATOM 687 N N . TRP A 1 89 ? 8.294 8.815 6.071 1.00 93.44 89 TRP A N 1
ATOM 688 C CA . TRP A 1 89 ? 6.972 8.211 5.898 1.00 93.44 89 TRP A CA 1
ATOM 689 C C . TRP A 1 89 ? 6.775 7.064 6.897 1.00 93.44 89 TRP A C 1
ATOM 691 O O . TRP A 1 89 ? 7.740 6.436 7.337 1.00 93.44 89 TRP A O 1
ATOM 701 N N . ASP A 1 90 ? 5.525 6.766 7.260 1.00 93.31 90 ASP A N 1
ATOM 702 C CA . ASP A 1 90 ? 5.254 5.664 8.185 1.00 93.31 90 ASP A CA 1
ATOM 703 C C . ASP A 1 90 ? 5.208 4.309 7.461 1.00 93.31 90 ASP A C 1
ATOM 705 O O . ASP A 1 90 ? 4.192 3.917 6.890 1.00 93.31 90 ASP A O 1
ATOM 709 N N . TRP A 1 91 ? 6.327 3.585 7.517 1.00 92.31 91 TRP A N 1
ATOM 710 C CA . TRP A 1 91 ? 6.514 2.250 6.939 1.00 92.31 91 TRP A CA 1
ATOM 711 C C . TRP A 1 91 ? 6.167 1.097 7.897 1.00 92.31 91 TRP A C 1
ATOM 713 O O . TRP A 1 91 ? 6.526 -0.050 7.631 1.00 92.31 91 TRP A O 1
ATOM 723 N N . LYS A 1 92 ? 5.514 1.364 9.037 1.00 89.50 92 LYS A N 1
ATOM 724 C CA . LYS A 1 92 ? 5.288 0.368 10.106 1.00 89.50 92 LYS A CA 1
ATOM 725 C C . LYS A 1 92 ? 4.064 -0.529 9.889 1.00 89.50 92 LYS A C 1
ATOM 727 O O . LYS A 1 92 ? 3.567 -1.125 10.847 1.00 89.50 92 LYS A O 1
ATOM 732 N N . LEU A 1 93 ? 3.592 -0.658 8.650 1.00 93.69 93 LEU A N 1
ATOM 733 C CA . LEU A 1 93 ? 2.463 -1.517 8.310 1.00 93.69 93 LEU A CA 1
ATOM 734 C C . LEU A 1 93 ? 2.750 -2.978 8.687 1.00 93.69 93 LEU A C 1
ATOM 736 O O . LEU A 1 93 ? 3.762 -3.566 8.292 1.00 93.69 93 LEU A O 1
ATOM 740 N N . ARG A 1 94 ? 1.829 -3.598 9.428 1.00 92.88 94 ARG A N 1
ATOM 741 C CA . ARG A 1 94 ? 1.977 -4.992 9.863 1.00 92.88 94 ARG A CA 1
ATOM 742 C C . ARG A 1 94 ? 1.513 -5.948 8.762 1.00 92.88 94 ARG A C 1
ATOM 744 O O . ARG A 1 94 ? 0.321 -6.169 8.584 1.00 92.88 94 ARG A O 1
ATOM 751 N N . GLU A 1 95 ? 2.464 -6.589 8.080 1.00 92.31 95 GLU A N 1
ATOM 752 C CA . GLU A 1 95 ? 2.196 -7.546 6.986 1.00 92.31 95 GLU A CA 1
ATOM 753 C C . GLU A 1 95 ? 1.186 -8.642 7.368 1.00 92.31 95 GLU A C 1
ATOM 755 O O . GLU A 1 95 ? 0.324 -8.983 6.568 1.00 92.31 95 GLU A O 1
ATOM 760 N N . LYS A 1 96 ? 1.233 -9.147 8.608 1.00 94.25 96 LYS A N 1
ATOM 761 C CA . LYS A 1 96 ? 0.308 -10.183 9.111 1.00 94.25 96 LYS A CA 1
ATOM 762 C C . LYS A 1 96 ? -1.178 -9.792 9.065 1.00 94.25 96 LYS A C 1
ATOM 764 O O . LYS A 1 96 ? -2.031 -10.670 9.105 1.00 94.25 96 LYS A O 1
ATOM 769 N N . ASN A 1 97 ? -1.468 -8.493 9.005 1.00 94.62 97 ASN A N 1
ATOM 770 C CA . ASN A 1 97 ? -2.816 -7.930 8.946 1.00 94.62 97 ASN A CA 1
ATOM 771 C C . ASN A 1 97 ? -3.243 -7.601 7.501 1.00 94.62 97 ASN A C 1
ATOM 773 O O . ASN A 1 97 ? -4.291 -6.998 7.273 1.00 94.62 97 ASN A O 1
ATOM 777 N N . CYS 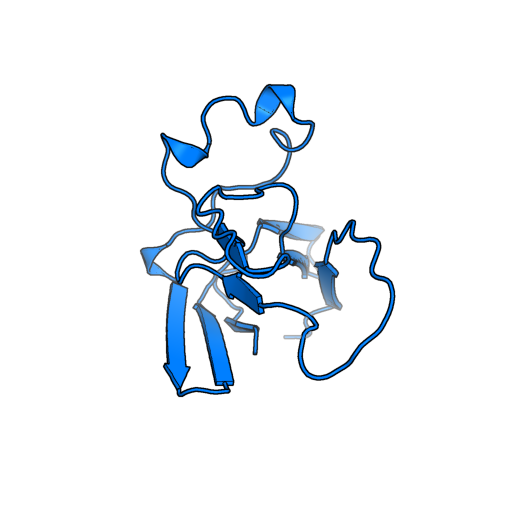A 1 98 ? -2.422 -7.969 6.514 1.00 95.31 98 CYS A N 1
ATOM 778 C CA . CYS A 1 98 ? -2.628 -7.657 5.108 1.00 95.31 98 CYS A CA 1
ATOM 779 C C . CYS A 1 98 ? -2.858 -8.944 4.313 1.00 95.31 98 CYS A C 1
ATOM 781 O O . CYS A 1 98 ? -2.081 -9.890 4.414 1.00 95.31 98 CYS A O 1
ATOM 783 N N . THR A 1 99 ? -3.896 -8.974 3.479 1.00 96.81 99 THR A N 1
ATOM 784 C CA . THR A 1 99 ? -4.161 -10.101 2.571 1.00 96.81 99 THR A CA 1
ATOM 785 C C . THR A 1 99 ? -4.243 -9.605 1.138 1.00 96.81 99 THR A C 1
ATOM 787 O O . THR A 1 99 ? -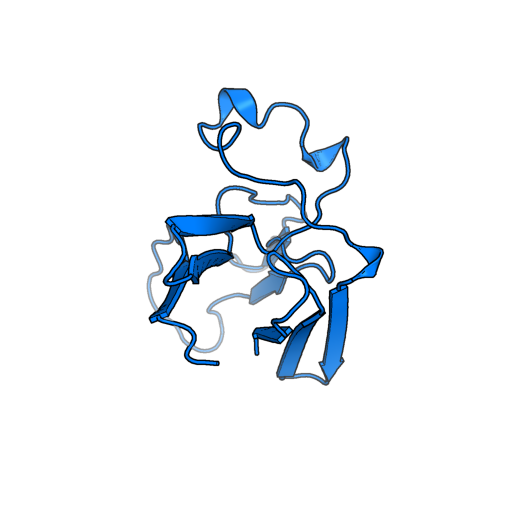5.070 -8.754 0.815 1.00 96.81 99 THR A O 1
ATOM 790 N N . TYR A 1 100 ? -3.382 -10.138 0.273 1.00 96.38 100 TYR A N 1
ATOM 791 C CA . TYR A 1 100 ? -3.406 -9.873 -1.162 1.00 96.38 100 TYR A CA 1
ATOM 792 C C . TYR A 1 100 ? -4.197 -10.955 -1.895 1.00 96.38 100 TYR A C 1
ATOM 794 O O . TYR A 1 100 ? -4.014 -12.148 -1.653 1.00 96.38 100 TYR A O 1
ATOM 802 N N . HIS A 1 101 ? -5.025 -10.532 -2.842 1.00 96.81 101 HIS A N 1
ATOM 803 C CA . HIS A 1 101 ? -5.776 -11.405 -3.729 1.00 96.81 101 HIS A CA 1
ATOM 804 C C . HIS A 1 101 ? -5.478 -11.038 -5.182 1.00 96.81 101 HIS A C 1
ATOM 806 O O . HIS A 1 101 ? -5.578 -9.873 -5.572 1.00 96.81 101 HIS A O 1
ATOM 812 N N . GLY A 1 102 ? -5.150 -12.042 -5.994 1.00 94.44 102 GLY A N 1
ATOM 813 C CA . GLY A 1 102 ? -4.919 -11.892 -7.428 1.00 94.44 102 GLY A CA 1
ATOM 814 C C . GLY A 1 102 ? -5.865 -12.780 -8.227 1.00 94.44 102 GLY A C 1
ATOM 815 O O . GLY A 1 102 ? -5.860 -13.996 -8.062 1.00 94.44 102 GLY A O 1
ATOM 816 N N . LEU A 1 103 ? -6.664 -12.170 -9.101 1.00 92.94 103 LEU A N 1
ATOM 817 C CA . LEU A 1 103 ? -7.497 -12.852 -10.089 1.00 92.94 103 LEU A CA 1
ATOM 818 C C . LEU A 1 103 ? -7.518 -12.007 -11.364 1.00 92.94 103 LEU A C 1
ATOM 820 O O . LEU A 1 103 ? -8.397 -11.157 -11.540 1.00 92.94 103 LEU A O 1
ATOM 824 N N . PHE A 1 104 ? -6.513 -12.216 -12.217 1.00 88.19 104 PHE A N 1
ATOM 825 C CA . PHE A 1 104 ? -6.278 -11.419 -13.422 1.00 88.19 104 PHE A CA 1
ATOM 826 C C . PHE A 1 104 ? -7.577 -11.173 -14.223 1.00 88.19 104 PHE A C 1
ATOM 828 O O . PHE A 1 104 ? -8.352 -12.112 -14.419 1.00 88.19 104 PHE A O 1
ATOM 835 N N . PRO A 1 105 ? -7.840 -9.930 -14.682 1.00 89.25 105 PRO A N 1
ATOM 836 C CA . PRO A 1 105 ? -6.992 -8.730 -14.601 1.00 89.25 105 PRO A CA 1
ATOM 837 C C . PRO A 1 105 ? -7.132 -7.944 -13.287 1.00 89.25 105 PRO A C 1
ATOM 839 O O . PRO A 1 105 ? -6.629 -6.831 -13.175 1.00 89.25 105 PRO A O 1
ATOM 842 N N . ARG A 1 106 ? -7.848 -8.487 -12.297 1.00 93.06 106 ARG A N 1
ATOM 843 C CA . ARG A 1 106 ? -8.132 -7.811 -11.030 1.00 93.06 106 ARG A CA 1
ATOM 844 C C . ARG A 1 106 ? -7.174 -8.268 -9.938 1.00 93.06 106 ARG A C 1
ATOM 846 O O . ARG A 1 106 ? -6.775 -9.428 -9.864 1.00 93.06 106 ARG A O 1
ATOM 853 N N . SER A 1 107 ? -6.877 -7.361 -9.028 1.00 93.88 107 SER A N 1
ATOM 854 C CA . SER A 1 107 ? -6.231 -7.679 -7.762 1.00 93.88 107 SER A CA 1
ATOM 855 C C . SER A 1 107 ? -6.748 -6.737 -6.698 1.00 93.88 107 SER A C 1
ATOM 857 O O . SER A 1 107 ? -7.165 -5.630 -7.024 1.00 93.88 107 SER A O 1
ATOM 859 N N . TRP A 1 108 ? -6.716 -7.157 -5.445 1.00 95.56 108 TRP A N 1
ATOM 860 C CA . TRP A 1 108 ? -7.010 -6.265 -4.337 1.00 95.56 108 TRP A CA 1
ATOM 861 C C . TRP A 1 108 ? -6.220 -6.664 -3.101 1.00 95.56 108 TRP A C 1
ATOM 863 O O . TRP A 1 108 ? -5.871 -7.830 -2.918 1.00 95.56 108 TRP A O 1
ATOM 873 N N . THR A 1 109 ? -5.960 -5.687 -2.242 1.00 96.00 109 THR A N 1
ATOM 874 C CA . THR A 1 109 ? -5.342 -5.901 -0.936 1.00 96.00 109 THR A CA 1
ATOM 875 C C . THR A 1 109 ? -6.307 -5.451 0.144 1.00 96.00 109 THR A C 1
ATOM 877 O O . THR A 1 109 ? -6.832 -4.337 0.086 1.00 96.00 109 THR A O 1
ATOM 880 N N . VAL A 1 110 ? -6.533 -6.319 1.124 1.00 96.44 110 VAL A N 1
ATOM 881 C CA . VAL A 1 110 ? -7.289 -6.017 2.339 1.00 96.44 110 VAL A CA 1
ATOM 882 C C . VAL A 1 110 ? -6.296 -5.729 3.458 1.00 96.44 110 VAL A C 1
ATOM 884 O O . VAL A 1 110 ? -5.412 -6.545 3.712 1.00 96.44 110 VAL A O 1
ATOM 887 N N . TYR A 1 111 ? -6.456 -4.586 4.115 1.00 95.19 111 TYR A N 1
ATOM 888 C CA . TYR A 1 111 ? -5.713 -4.171 5.301 1.00 95.19 111 TYR A CA 1
ATOM 889 C C . TYR A 1 111 ? -6.698 -4.178 6.475 1.00 95.19 111 TYR A C 1
ATOM 891 O O . TYR A 1 111 ? -7.587 -3.324 6.542 1.00 95.19 111 TYR A O 1
ATOM 899 N N . ASP A 1 112 ? -6.611 -5.194 7.332 1.00 95.44 112 ASP A N 1
ATOM 900 C CA . ASP A 1 112 ? -7.576 -5.443 8.408 1.00 95.44 112 ASP A CA 1
ATOM 901 C C . ASP A 1 112 ? -7.005 -4.990 9.754 1.00 95.44 112 ASP A C 1
ATOM 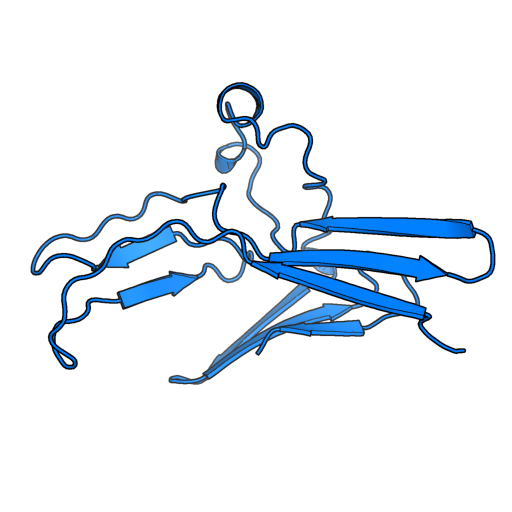903 O O . ASP A 1 112 ? -6.037 -5.564 10.254 1.00 95.44 112 ASP A O 1
ATOM 907 N N . GLY A 1 113 ? -7.566 -3.929 10.330 1.00 92.94 113 GLY A N 1
ATOM 908 C CA . GLY A 1 113 ? -7.041 -3.338 11.556 1.00 92.94 113 GLY A CA 1
ATOM 909 C C . GLY A 1 113 ? -5.758 -2.515 11.357 1.00 92.94 113 GLY A C 1
ATOM 910 O O . GLY A 1 113 ? -4.950 -2.402 12.284 1.00 92.94 113 GLY A O 1
ATOM 911 N N . GLU A 1 114 ? -5.549 -1.972 10.152 1.00 91.81 114 GLU A N 1
ATOM 912 C CA . GLU A 1 114 ? -4.434 -1.085 9.800 1.00 91.81 114 GLU A CA 1
ATOM 913 C C . GLU A 1 114 ? -4.930 0.174 9.062 1.00 91.81 114 GLU A C 1
ATOM 915 O O . GLU A 1 114 ? -5.750 0.062 8.147 1.00 91.81 114 GLU A O 1
ATOM 920 N N . PRO A 1 115 ? -4.399 1.369 9.377 1.00 90.06 115 PRO A N 1
ATOM 921 C CA . PRO A 1 115 ? -3.567 1.680 10.547 1.00 90.06 115 PRO A CA 1
ATOM 922 C C . PRO A 1 115 ? -4.356 1.758 11.871 1.00 90.06 115 PRO A C 1
ATOM 924 O O . PRO A 1 115 ? -3.766 1.945 12.931 1.00 90.06 115 PRO A O 1
ATOM 927 N N . ASP A 1 116 ? -5.681 1.621 11.824 1.00 90.88 116 ASP A N 1
ATOM 928 C CA . ASP A 1 116 ? -6.579 1.663 12.980 1.00 90.88 116 ASP A CA 1
ATOM 929 C C . ASP A 1 116 ? -7.266 0.292 13.138 1.00 90.88 116 ASP A C 1
ATOM 931 O O . ASP A 1 116 ? -7.759 -0.273 12.166 1.00 90.88 116 ASP A O 1
ATOM 935 N N . LEU A 1 117 ? -7.289 -0.259 14.358 1.00 90.44 117 LEU A N 1
ATOM 936 C CA . LEU A 1 117 ? -7.813 -1.603 14.654 1.00 90.44 117 LEU A CA 1
ATOM 937 C C . LEU A 1 117 ? -9.304 -1.767 14.334 1.00 90.44 117 LEU A C 1
ATOM 939 O O . LEU A 1 117 ? -9.780 -2.887 14.173 1.00 90.44 117 LEU A O 1
ATOM 943 N N . GLU A 1 118 ? -10.043 -0.666 14.268 1.00 90.62 118 GLU A N 1
ATOM 944 C CA . GLU A 1 118 ? -11.488 -0.673 14.046 1.00 90.62 118 GLU A CA 1
ATOM 945 C C . GLU A 1 118 ? -11.873 -0.480 12.573 1.00 90.62 118 GLU A C 1
ATOM 947 O O . GLU A 1 118 ? -13.062 -0.412 12.251 1.00 90.62 118 GLU A O 1
ATOM 952 N N . ILE A 1 119 ? -10.892 -0.353 11.673 1.00 90.31 119 ILE A N 1
ATOM 953 C CA . ILE A 1 119 ? -11.149 -0.127 10.251 1.00 90.31 119 ILE A CA 1
ATOM 954 C C . ILE A 1 119 ? -10.608 -1.266 9.398 1.00 90.31 119 ILE A C 1
ATOM 956 O O . ILE A 1 119 ? -9.600 -1.903 9.701 1.00 90.31 119 ILE A O 1
ATOM 960 N N . LYS A 1 120 ? -11.276 -1.466 8.266 1.00 94.00 120 LYS A N 1
ATOM 961 C CA . LYS A 1 120 ? -10.839 -2.364 7.206 1.00 94.00 120 LYS A CA 1
ATOM 962 C C . LYS A 1 120 ? -10.748 -1.579 5.912 1.00 94.00 120 LYS A C 1
ATOM 964 O O . LYS A 1 120 ? -11.757 -1.055 5.439 1.00 94.00 120 LYS A O 1
ATOM 969 N N . ILE A 1 121 ? -9.555 -1.509 5.335 1.00 93.38 121 ILE A N 1
ATOM 970 C CA . ILE A 1 121 ? -9.316 -0.831 4.058 1.00 93.38 121 ILE A CA 1
ATOM 971 C C . ILE A 1 121 ? -9.195 -1.894 2.969 1.00 93.38 121 ILE A C 1
ATOM 973 O O . ILE A 1 121 ? -8.495 -2.889 3.137 1.00 93.38 121 ILE A O 1
ATOM 977 N N . THR A 1 122 ? -9.864 -1.689 1.836 1.00 94.06 122 THR A N 1
ATOM 978 C CA . THR A 1 122 ? -9.667 -2.505 0.631 1.00 94.06 122 THR A CA 1
ATOM 979 C C . THR A 1 122 ? -9.171 -1.616 -0.500 1.00 94.06 122 THR A C 1
ATOM 981 O O . THR A 1 122 ? -9.836 -0.651 -0.864 1.00 94.06 122 THR A O 1
ATOM 984 N N . CYS A 1 123 ? -8.012 -1.950 -1.060 1.00 90.31 123 CYS A N 1
ATOM 985 C CA . CYS A 1 123 ? -7.450 -1.313 -2.250 1.00 90.31 123 CYS A CA 1
ATOM 986 C C . CYS A 1 123 ? -7.671 -2.256 -3.436 1.00 90.31 123 CYS A C 1
ATOM 988 O O . CYS A 1 123 ? -7.132 -3.361 -3.408 1.00 90.31 123 CYS A O 1
ATOM 990 N N . ARG A 1 124 ? -8.477 -1.859 -4.426 1.00 88.06 124 ARG A N 1
ATOM 991 C CA . ARG A 1 124 ? -8.887 -2.673 -5.583 1.00 88.06 124 ARG A CA 1
ATOM 992 C C . ARG A 1 124 ? -8.710 -1.904 -6.885 1.00 88.06 124 ARG A C 1
ATOM 994 O O . ARG A 1 124 ? -8.951 -0.681 -6.850 1.00 88.06 124 ARG A O 1
#

pLDDT: mean 82.66, std 17.37, range [35.84, 96.81]

Nearest PDB structures (foldseek):
  9g6k-assembly1_UE  TM=4.973E-01  e=5.422E+00  Toxoplasma gondii
  3hnp-assembly1_B  TM=4.031E-01  e=8.063E+00  Bacillus cereus ATCC 14579

Mean predicted aligned error: 7.4 Å

Secondary structure (DSSP, 8-state):
----EEEEEE---------TTSS-EEEEPTTSSEEEEE-STT--B----TTS-EEEEEE-TTS-EEEEES----TTTTTTGGGGT-TTS-----GGGEEEEEETTEEEEEEES-SSTT-EEEE-

Sequence (124 aa):
MQLTELQMALVFKAHFSSSFFSAGSIGRSYRGYFQHFQIFPRMFEEKPILANQFSAFVSRPGGKSYSTVLSAPKADVLKGIDKAGIGSWDWKLREKNCTYHGLFPRSWTVYDGEPDLEIKITCR

Solvent-accessible surface area (backbone atoms only — not comparable to full-atom values): 7568 Å² total; per-residue (Å²): 136,81,79,75,47,79,53,73,50,74,51,77,92,84,86,85,84,90,51,93,91,69,63,48,50,77,40,65,43,83,46,43,38,36,26,40,38,32,55,50,91,98,45,78,42,77,62,68,46,77,76,40,39,47,32,46,36,43,45,42,95,86,74,52,67,42,64,28,32,60,31,41,77,55,76,78,74,54,63,65,35,66,80,68,78,56,48,87,55,46,64,80,44,60,58,93,41,49,49,64,46,82,54,86,98,46,52,36,38,38,28,52,38,48,80,44,75,90,40,73,44,75,52,110

Radius of gyration: 16.02 Å; Cα contacts (8 Å, |Δi|>4): 218; chains: 1; bounding box: 38×27×48 Å

Organism: Triticum urartu (NCBI:txid4572)

InterPro domains:
  IPR024462 Glycosyl-hydrolase family 116, N-terminal [PF12215] (22-124)
  IPR052566 Non-lysosomal glucosylceramidase [PTHR12654] (23-124)

Foldseek 3Di:
DDFPDKDKDFDDDDDDDDDPPLQWDWDADLQFFIAWTGRDPPDTGRQTPRSGFIKIWTADPVRDIDIATSGADDPVSCPCVVVVVCVPGHNPQDVVQKDWDDDPPDIKIWRACPPHNPDIDIDD